Protein AF-A0A3S4K1V8-F1 (afdb_monomer)

Sequence (91 aa):
MRGLRAEQAATRVANETMLEISLLAGECPTLDRLLPRLHRLMQRLMDADNFYIALCGDDRSTLSFPFYADRREASPPDPSAPFRSPGPTCR

Solvent-accessible surface area (backbone atoms only — not comparable to full-atom values): 5819 Å² total; per-residue (Å²): 143,70,66,70,65,59,58,52,49,52,55,47,54,52,53,52,49,53,52,52,52,58,52,46,64,76,73,39,96,44,67,82,65,35,50,65,56,48,50,59,55,44,48,75,78,42,94,48,61,68,43,75,46,73,48,73,41,98,81,73,74,47,48,43,66,88,39,70,42,46,82,87,47,96,65,76,78,60,60,86,50,79,87,70,73,85,62,81,88,75,126

Mean predicted aligned error: 10.79 Å

Foldseek 3Di:
DPPPVVVVVLVVLVVVLVVVLVVLVVPDPDPLSNVVVNLVSVVVNDPVQFDWDWDQDPVNLFIDTSDTHHNPDPDDDDRNDDPPPPPPPPD

Nearest PDB structures (foldseek):
  3k2n-assembly1_B  TM=8.195E-01  e=7.540E-01  Chlorobaculum tepidum TLS
  3oov-assembly3_B  TM=6.383E-01  e=8.555E-01  Geobacter sulfurreducens PCA
  6oei-assembly1_A-2  TM=7.822E-01  e=3.222E+00  Saccharomyces cerevisiae S288C
  6tl4-assembly1_A  TM=6.214E-01  e=5.014E+00  Glycine max

Secondary structure (DSSP, 8-state):
--SHHHHHHHHHHHHHHHHHHHHHHHH-SSHHHHHHHHHHHHHHHS--SSEEEEEEPTTSS-EEEEEEE-SS-SSPPPTTS----------

Structure (mmCIF, N/CA/C/O backbone):
data_AF-A0A3S4K1V8-F1
#
_entry.id   AF-A0A3S4K1V8-F1
#
loop_
_atom_site.group_PDB
_atom_site.id
_atom_site.type_symbol
_atom_site.label_atom_id
_atom_site.label_alt_id
_atom_site.label_comp_id
_atom_site.label_asym_id
_atom_site.label_entity_id
_atom_site.label_seq_id
_atom_site.pdbx_PDB_ins_code
_atom_site.Cartn_x
_atom_site.Cartn_y
_atom_site.Cartn_z
_atom_site.occupancy
_atom_site.B_iso_or_equiv
_atom_site.auth_seq_id
_atom_site.auth_comp_id
_atom_site.auth_asym_id
_atom_site.auth_atom_id
_atom_site.pdbx_PDB_model_num
ATOM 1 N N . MET A 1 1 ? -25.819 15.543 24.284 1.00 53.06 1 MET A N 1
ATOM 2 C CA . MET A 1 1 ? -24.342 15.611 24.433 1.00 53.06 1 MET A CA 1
ATOM 3 C C . MET A 1 1 ? -23.675 14.221 24.422 1.00 53.06 1 MET A C 1
ATOM 5 O O . MET A 1 1 ? -22.847 13.935 25.276 1.00 53.06 1 MET A O 1
ATOM 9 N N . ARG A 1 2 ? -24.014 13.327 23.476 1.00 47.69 2 ARG A N 1
ATOM 10 C CA . ARG A 1 2 ? -23.353 12.006 23.320 1.00 47.69 2 ARG A CA 1
ATOM 11 C C . ARG A 1 2 ? -22.826 11.730 21.899 1.00 47.69 2 ARG A C 1
ATOM 13 O O . ARG A 1 2 ? -21.962 10.880 21.762 1.00 47.69 2 ARG A O 1
ATOM 20 N N . GLY A 1 3 ? -23.255 12.490 20.884 1.00 56.34 3 GLY A N 1
ATOM 21 C CA . GLY A 1 3 ? -22.771 12.342 19.500 1.00 56.34 3 GLY A CA 1
ATOM 22 C C . GLY A 1 3 ? -21.374 12.924 19.236 1.00 56.34 3 GLY A C 1
ATOM 23 O O . GLY A 1 3 ? -20.597 12.329 18.503 1.00 56.34 3 GLY A O 1
ATOM 24 N N . LEU A 1 4 ? -21.001 14.017 19.914 1.00 58.69 4 LEU A N 1
ATOM 25 C CA . LEU A 1 4 ? -19.774 14.776 19.614 1.00 58.69 4 LEU A CA 1
ATOM 26 C C . LEU A 1 4 ? -18.464 13.990 19.849 1.00 58.69 4 LEU A C 1
ATOM 28 O O . LEU A 1 4 ? -17.473 14.220 19.169 1.00 58.69 4 LEU A O 1
ATOM 32 N N . ARG A 1 5 ? -18.451 13.047 20.805 1.00 58.72 5 ARG A N 1
ATOM 33 C CA . ARG A 1 5 ? -17.249 12.265 21.164 1.00 58.72 5 ARG A CA 1
ATOM 34 C C . ARG A 1 5 ? -16.937 11.136 20.179 1.00 58.72 5 ARG A C 1
ATOM 36 O O . ARG A 1 5 ? -15.772 10.786 20.031 1.00 58.72 5 ARG A O 1
ATOM 43 N N . ALA A 1 6 ? -17.953 10.573 19.526 1.00 58.03 6 ALA A N 1
ATOM 44 C CA . ALA A 1 6 ? -17.758 9.523 18.524 1.00 58.03 6 ALA A CA 1
ATOM 45 C C . ALA A 1 6 ? -17.200 10.111 17.218 1.00 58.03 6 ALA A C 1
ATOM 47 O O . ALA A 1 6 ? -16.282 9.553 16.624 1.00 58.03 6 ALA A O 1
ATOM 48 N N . GLU A 1 7 ? -17.687 11.291 16.837 1.00 60.66 7 GLU A N 1
ATOM 49 C CA . GLU A 1 7 ? -17.234 12.019 15.650 1.00 60.66 7 GLU A CA 1
ATOM 50 C C . GLU A 1 7 ? -15.791 12.531 15.806 1.00 60.66 7 GLU A C 1
ATOM 52 O O . GLU A 1 7 ? -14.971 12.405 14.899 1.00 60.66 7 GLU A O 1
ATOM 57 N N . GLN A 1 8 ? -15.426 12.991 17.008 1.00 61.56 8 GLN A N 1
ATOM 58 C CA . GLN A 1 8 ? -14.045 13.363 17.336 1.00 61.56 8 GLN A CA 1
ATOM 59 C C . GLN A 1 8 ? -13.073 12.170 17.311 1.00 61.56 8 GLN A C 1
ATOM 61 O O . GLN A 1 8 ? -11.908 12.346 16.953 1.00 61.56 8 GLN A O 1
ATOM 66 N N . ALA A 1 9 ? -13.526 10.964 17.674 1.00 61.91 9 ALA A N 1
ATOM 67 C CA . ALA A 1 9 ? -12.688 9.765 17.660 1.00 61.91 9 ALA A CA 1
ATOM 68 C C . ALA A 1 9 ? -12.353 9.311 16.230 1.00 61.91 9 ALA A C 1
ATOM 70 O O . ALA A 1 9 ? -11.205 8.963 15.962 1.00 61.91 9 ALA A O 1
ATOM 71 N N . ALA A 1 10 ? -13.314 9.383 15.304 1.00 63.06 10 ALA A N 1
ATOM 72 C CA . ALA A 1 10 ? -13.091 9.045 13.898 1.00 63.06 10 ALA A CA 1
ATOM 73 C C . ALA A 1 10 ? -12.065 9.985 13.241 1.00 63.06 10 ALA A C 1
ATOM 75 O O . ALA A 1 10 ? -11.106 9.526 12.621 1.00 63.06 10 ALA A O 1
ATOM 76 N N . THR A 1 11 ? -12.203 11.296 13.462 1.00 67.25 11 THR A N 1
ATOM 77 C CA . THR A 1 11 ? -11.248 12.296 12.957 1.00 67.25 11 THR A CA 1
ATOM 78 C C . THR A 1 11 ? -9.856 12.114 13.558 1.00 67.25 11 THR A C 1
ATOM 80 O O . THR A 1 11 ? -8.852 12.264 12.863 1.00 67.25 11 THR A O 1
ATOM 83 N N . ARG A 1 12 ? -9.771 11.755 14.845 1.00 73.31 12 ARG A N 1
ATOM 84 C CA . ARG A 1 12 ? -8.489 11.497 15.505 1.00 73.31 12 ARG A CA 1
ATOM 85 C C . ARG A 1 12 ? -7.773 10.290 14.902 1.00 73.31 12 ARG A C 1
ATOM 87 O O . ARG A 1 12 ? -6.598 10.409 14.576 1.00 73.31 12 ARG A O 1
ATOM 94 N N . VAL A 1 13 ? -8.478 9.177 14.697 1.00 75.06 13 VAL A N 1
ATOM 95 C CA . VAL A 1 13 ? -7.906 7.965 14.086 1.00 75.06 13 VAL A CA 1
ATOM 96 C C . VAL A 1 13 ? -7.462 8.229 12.648 1.00 75.06 13 VAL A C 1
ATOM 98 O O . VAL A 1 13 ? -6.384 7.785 12.254 1.00 75.06 13 VAL A O 1
ATOM 101 N N . ALA A 1 14 ? -8.244 8.989 11.877 1.00 73.81 14 ALA A N 1
ATOM 102 C CA . ALA A 1 14 ? -7.870 9.380 10.521 1.00 73.81 14 ALA A CA 1
ATOM 103 C C . ALA A 1 14 ? -6.577 10.211 10.501 1.00 73.81 14 ALA A C 1
ATOM 105 O O . ALA A 1 14 ? -5.635 9.865 9.787 1.00 73.81 14 ALA A O 1
ATOM 106 N N . ASN A 1 15 ? -6.499 11.253 11.334 1.00 79.88 15 ASN A N 1
ATOM 107 C CA . ASN A 1 15 ? -5.317 12.111 11.420 1.00 79.88 15 ASN A CA 1
ATOM 108 C C . ASN A 1 15 ? -4.080 11.345 11.913 1.00 79.88 15 ASN A C 1
ATOM 110 O O . ASN A 1 15 ? -3.009 11.475 11.328 1.00 79.88 15 ASN A O 1
ATOM 114 N N . GLU A 1 16 ? -4.219 10.521 12.955 1.00 84.00 16 GLU A N 1
ATOM 115 C CA . GLU A 1 16 ? -3.122 9.693 13.478 1.00 84.00 16 GLU A CA 1
ATOM 116 C C . GLU A 1 16 ? -2.606 8.716 12.416 1.00 84.00 16 GLU A C 1
ATOM 118 O O . GLU A 1 16 ? -1.398 8.580 12.231 1.00 84.00 16 GLU A O 1
ATOM 123 N N . THR A 1 17 ? -3.507 8.098 11.651 1.00 80.88 17 THR A N 1
ATOM 124 C CA . THR A 1 17 ? -3.115 7.165 10.590 1.00 80.88 17 THR A CA 1
ATOM 125 C C . THR A 1 17 ? -2.446 7.884 9.413 1.00 80.88 17 THR A C 1
ATOM 127 O O . THR A 1 17 ? -1.461 7.383 8.877 1.00 80.88 17 THR A O 1
ATOM 130 N N . MET A 1 18 ? -2.910 9.080 9.024 1.00 81.50 18 MET A N 1
ATOM 131 C CA . MET A 1 18 ? -2.243 9.897 7.995 1.00 81.50 18 MET A CA 1
ATOM 132 C C . MET A 1 18 ? -0.819 10.300 8.394 1.00 81.50 18 MET A C 1
ATOM 134 O O . MET A 1 18 ? 0.088 10.280 7.556 1.00 81.50 18 MET A O 1
ATOM 138 N N . LEU A 1 19 ? -0.605 10.639 9.668 1.00 83.75 19 LEU A N 1
ATOM 139 C CA . LEU A 1 19 ? 0.735 10.917 10.186 1.00 83.75 19 LEU A CA 1
ATOM 140 C C . LEU A 1 19 ? 1.622 9.668 10.115 1.00 83.75 19 LEU A C 1
ATOM 142 O O . LEU A 1 19 ? 2.755 9.755 9.648 1.00 83.75 19 LEU A O 1
ATOM 146 N N . GLU A 1 20 ? 1.096 8.501 10.496 1.00 82.00 20 GLU A N 1
ATOM 147 C CA . GLU A 1 20 ? 1.822 7.226 10.438 1.00 82.00 20 GLU A CA 1
ATOM 148 C C . GLU A 1 20 ? 2.248 6.868 9.002 1.00 82.00 20 GLU A C 1
ATOM 150 O O . GLU A 1 20 ? 3.393 6.483 8.772 1.00 82.00 20 GLU A O 1
ATOM 155 N N . ILE A 1 21 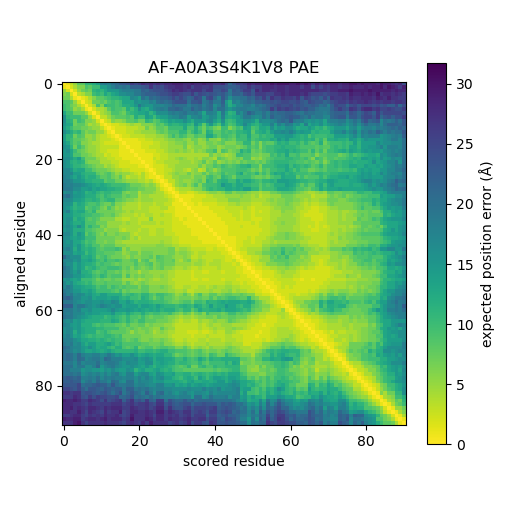? 1.374 7.086 8.013 1.00 81.06 21 ILE A N 1
ATOM 156 C CA . ILE A 1 21 ? 1.687 6.912 6.583 1.00 81.06 21 ILE A CA 1
ATOM 157 C C . ILE A 1 21 ? 2.789 7.873 6.125 1.00 81.06 21 ILE A C 1
ATOM 159 O O . ILE A 1 21 ? 3.678 7.485 5.366 1.00 81.06 21 ILE A O 1
ATOM 163 N N . SER A 1 22 ? 2.743 9.124 6.584 1.00 81.31 22 SER A N 1
ATOM 164 C CA . SER A 1 22 ? 3.727 10.141 6.198 1.00 81.31 22 SER A CA 1
ATOM 165 C C . SER A 1 22 ? 5.123 9.800 6.727 1.00 81.31 22 SER A C 1
ATOM 167 O O . SER A 1 22 ? 6.112 9.969 6.019 1.00 81.31 22 SER A O 1
ATOM 169 N N . LEU A 1 23 ? 5.205 9.261 7.947 1.00 83.44 23 LEU A N 1
ATOM 170 C CA . LEU A 1 23 ? 6.456 8.769 8.529 1.00 83.44 23 LEU A CA 1
ATOM 171 C C . LEU A 1 23 ? 6.968 7.521 7.798 1.00 83.44 23 LEU A C 1
ATOM 173 O O . LEU A 1 23 ? 8.157 7.427 7.493 1.00 83.44 23 LEU A O 1
ATOM 177 N N . LEU A 1 24 ? 6.062 6.608 7.432 1.00 82.88 24 LEU A N 1
ATOM 178 C CA . LEU A 1 24 ? 6.373 5.389 6.685 1.00 82.88 24 LEU A CA 1
ATOM 179 C C . LEU A 1 24 ? 7.151 5.671 5.388 1.00 82.88 24 LEU A C 1
ATOM 181 O O . LEU A 1 24 ? 8.089 4.945 5.054 1.00 82.88 24 LEU A O 1
ATOM 185 N N . ALA A 1 25 ? 6.764 6.737 4.681 1.00 77.38 25 ALA A N 1
ATOM 186 C CA . ALA A 1 25 ? 7.394 7.170 3.438 1.00 77.38 25 ALA A CA 1
ATOM 187 C C . ALA A 1 25 ? 8.851 7.628 3.626 1.00 77.38 25 ALA A C 1
ATOM 189 O O . ALA A 1 25 ? 9.655 7.475 2.711 1.00 77.38 25 ALA A O 1
ATOM 190 N N . GLY A 1 26 ? 9.205 8.159 4.802 1.00 76.06 26 GLY A N 1
ATOM 191 C CA . GLY A 1 26 ? 10.576 8.562 5.130 1.00 76.06 26 GLY A CA 1
ATOM 192 C C . GLY A 1 26 ? 11.469 7.415 5.618 1.00 76.06 26 GLY A C 1
ATOM 193 O O . GLY A 1 26 ? 12.685 7.479 5.468 1.00 76.06 26 GLY A O 1
ATOM 194 N N . GLU A 1 27 ? 10.883 6.361 6.192 1.00 79.44 27 GLU A N 1
ATOM 195 C CA . GLU A 1 27 ? 11.620 5.230 6.781 1.00 79.44 27 GLU A CA 1
ATOM 196 C C . GLU A 1 27 ? 11.924 4.100 5.787 1.00 79.44 27 GLU A C 1
ATOM 198 O O . GLU A 1 27 ? 12.885 3.349 5.972 1.00 79.44 27 GLU A O 1
ATOM 203 N N . CYS A 1 28 ? 11.094 3.933 4.754 1.00 78.31 28 CYS A N 1
ATOM 204 C CA . CYS A 1 28 ? 11.207 2.821 3.813 1.00 78.31 28 CYS A CA 1
ATOM 205 C C . CYS A 1 28 ? 11.880 3.269 2.504 1.00 78.31 28 CYS A C 1
ATOM 207 O O . CYS A 1 28 ? 11.236 3.924 1.689 1.00 78.31 28 CYS A O 1
ATOM 209 N N . PRO A 1 29 ? 13.136 2.863 2.236 1.00 74.88 29 PRO A N 1
ATOM 210 C CA . PRO A 1 29 ? 13.836 3.243 1.008 1.00 74.88 29 PRO A CA 1
ATOM 211 C C . PRO A 1 29 ? 13.350 2.477 -0.230 1.00 74.88 29 PRO A C 1
ATOM 213 O O . PRO A 1 29 ? 13.679 2.859 -1.349 1.00 74.88 29 PRO A O 1
ATOM 216 N N . THR A 1 30 ? 12.602 1.381 -0.051 1.00 82.56 30 THR A N 1
ATOM 217 C CA . THR A 1 30 ? 12.109 0.546 -1.153 1.00 82.56 30 THR A CA 1
ATOM 218 C C . THR A 1 30 ? 10.598 0.384 -1.117 1.00 82.56 30 THR A C 1
ATOM 220 O O . THR A 1 30 ? 9.978 0.226 -0.059 1.00 82.56 30 THR A O 1
ATOM 223 N N . LEU A 1 31 ? 10.013 0.375 -2.313 1.00 83.56 31 LEU A N 1
ATOM 224 C CA . LEU A 1 31 ? 8.576 0.281 -2.520 1.00 83.56 31 LEU A CA 1
ATOM 225 C C . LEU A 1 31 ? 8.012 -1.054 -2.002 1.00 83.56 31 LEU A C 1
ATOM 227 O O . LEU A 1 31 ? 6.972 -1.071 -1.348 1.00 83.56 31 LEU A O 1
ATOM 231 N N . ASP A 1 32 ? 8.762 -2.147 -2.157 1.00 81.56 32 ASP A N 1
ATOM 232 C CA . ASP A 1 32 ? 8.395 -3.488 -1.676 1.00 81.56 32 ASP A CA 1
ATOM 233 C C . ASP A 1 32 ? 8.176 -3.564 -0.160 1.00 81.56 32 ASP A C 1
ATOM 235 O O . ASP A 1 32 ? 7.428 -4.409 0.326 1.00 81.56 32 ASP A O 1
ATOM 239 N N . ARG A 1 33 ? 8.834 -2.690 0.615 1.00 82.88 33 ARG A N 1
ATOM 240 C CA . ARG A 1 33 ? 8.656 -2.614 2.074 1.00 82.88 33 ARG A CA 1
ATOM 241 C C . ARG A 1 33 ? 7.587 -1.607 2.473 1.00 82.88 33 ARG A C 1
ATOM 243 O O . ARG A 1 33 ? 6.874 -1.832 3.451 1.00 82.88 33 ARG A O 1
ATOM 250 N N . LEU A 1 34 ? 7.478 -0.517 1.718 1.00 86.56 34 LEU A N 1
ATOM 251 C CA . LEU A 1 34 ? 6.512 0.547 1.960 1.00 86.56 34 LEU A CA 1
ATOM 252 C C . LEU A 1 34 ? 5.076 0.058 1.727 1.00 86.56 34 LEU A C 1
ATOM 254 O O . LEU A 1 34 ? 4.221 0.201 2.600 1.00 86.56 34 LEU A O 1
ATOM 258 N N . LEU A 1 35 ? 4.808 -0.539 0.563 1.00 87.38 35 LEU A N 1
ATOM 259 C CA . LEU A 1 35 ? 3.442 -0.797 0.106 1.00 87.38 35 LEU A CA 1
ATOM 260 C C . LEU A 1 35 ? 2.663 -1.808 0.967 1.00 87.38 35 LEU A C 1
ATOM 262 O O . LEU A 1 35 ? 1.521 -1.502 1.316 1.00 87.38 35 LEU A O 1
ATOM 266 N N . PRO A 1 36 ? 3.241 -2.938 1.426 1.00 86.19 36 PRO A N 1
ATOM 267 C CA . PRO A 1 36 ? 2.533 -3.847 2.333 1.00 86.19 36 PRO A CA 1
ATOM 268 C C . PRO A 1 36 ? 2.181 -3.205 3.677 1.00 86.19 36 PRO A C 1
ATOM 270 O O . PRO A 1 36 ? 1.172 -3.537 4.300 1.00 86.19 36 PRO A O 1
ATOM 273 N N . ARG A 1 37 ? 3.020 -2.283 4.155 1.00 87.19 37 ARG A N 1
ATOM 274 C CA . ARG A 1 37 ? 2.815 -1.617 5.442 1.00 87.19 37 ARG A CA 1
ATOM 275 C C . ARG A 1 37 ? 1.793 -0.485 5.315 1.00 87.19 37 ARG A C 1
ATOM 277 O O . ARG A 1 37 ? 0.936 -0.360 6.184 1.00 87.19 37 ARG A O 1
ATOM 284 N N . LEU A 1 38 ? 1.805 0.237 4.193 1.00 86.94 38 LEU A N 1
ATOM 285 C CA . LEU A 1 38 ? 0.750 1.174 3.804 1.00 86.94 38 LEU A CA 1
ATOM 286 C C . LEU A 1 38 ? -0.614 0.478 3.694 1.00 86.94 38 LEU A C 1
ATOM 288 O O . LEU A 1 38 ? -1.593 0.978 4.240 1.00 86.94 38 LEU A O 1
ATOM 292 N N . HIS A 1 39 ? -0.677 -0.691 3.051 1.00 86.81 39 HIS A N 1
ATOM 293 C CA . HIS A 1 39 ? -1.912 -1.471 2.912 1.00 86.81 39 HIS A CA 1
ATOM 294 C C . HIS A 1 39 ? -2.550 -1.801 4.268 1.00 86.81 39 HIS A C 1
ATOM 296 O O . HIS A 1 39 ? -3.737 -1.554 4.463 1.00 86.81 39 HIS A O 1
ATOM 302 N N . ARG A 1 40 ? -1.754 -2.230 5.257 1.00 86.50 40 ARG A N 1
ATOM 303 C CA . ARG A 1 40 ? -2.242 -2.472 6.630 1.00 86.50 40 ARG A CA 1
ATOM 304 C C . ARG A 1 40 ? -2.788 -1.218 7.315 1.00 86.50 40 ARG A C 1
ATOM 306 O O . ARG A 1 40 ? -3.726 -1.313 8.103 1.00 86.50 40 ARG A O 1
ATOM 313 N N . LEU A 1 41 ? -2.204 -0.048 7.050 1.00 86.12 41 LEU A N 1
ATOM 314 C CA . LEU A 1 41 ? -2.714 1.223 7.573 1.00 86.12 41 LEU A CA 1
ATOM 315 C C . LEU A 1 41 ? -4.028 1.615 6.891 1.00 86.12 41 LEU A C 1
ATOM 317 O O . LEU A 1 41 ? -4.960 2.035 7.571 1.00 86.12 41 LEU A O 1
ATOM 321 N N . MET A 1 42 ? -4.141 1.401 5.578 1.00 85.69 42 MET A N 1
ATOM 322 C CA . MET A 1 42 ? -5.387 1.612 4.834 1.00 85.69 42 MET A CA 1
ATOM 323 C C . MET A 1 42 ? -6.522 0.718 5.339 1.00 85.69 42 MET A C 1
ATOM 325 O O . MET A 1 42 ? -7.620 1.222 5.555 1.00 85.69 42 MET A O 1
ATOM 329 N N . GLN A 1 43 ? -6.245 -0.555 5.644 1.00 85.44 43 GLN A N 1
ATOM 330 C CA . GLN A 1 43 ? -7.226 -1.489 6.221 1.00 85.44 43 GLN A CA 1
ATOM 331 C C . GLN A 1 43 ? -7.819 -1.023 7.565 1.00 85.44 43 GLN A C 1
ATOM 333 O O . GLN A 1 43 ? -8.899 -1.463 7.951 1.00 85.44 43 GLN A O 1
ATOM 338 N N . ARG A 1 44 ? -7.132 -0.137 8.303 1.00 82.94 44 ARG A N 1
ATOM 339 C CA . ARG A 1 44 ? -7.648 0.449 9.557 1.00 82.94 44 ARG A CA 1
ATOM 340 C C . ARG A 1 44 ? -8.625 1.601 9.312 1.00 82.94 44 ARG A C 1
ATOM 342 O O . ARG A 1 44 ? -9.413 1.913 10.200 1.00 82.94 44 ARG A O 1
ATOM 349 N N . LEU A 1 45 ? -8.541 2.250 8.150 1.00 79.9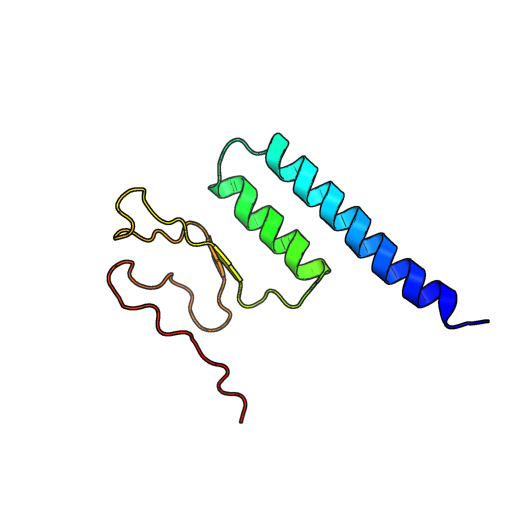4 45 LEU A N 1
ATOM 350 C CA . LEU A 1 45 ? -9.360 3.409 7.785 1.00 79.94 45 LEU A CA 1
ATOM 351 C C . LEU A 1 45 ? -10.558 3.030 6.919 1.00 79.94 45 LEU A C 1
ATOM 353 O O . LEU A 1 45 ? -11.611 3.656 7.025 1.00 79.94 45 LEU A O 1
ATOM 357 N N . MET A 1 46 ? -10.394 2.032 6.054 1.00 81.75 46 MET A N 1
ATOM 358 C CA . MET A 1 46 ? -11.405 1.591 5.103 1.00 81.75 46 MET A CA 1
ATOM 359 C C . MET A 1 46 ? -11.266 0.100 4.809 1.00 81.75 46 MET A C 1
ATOM 361 O O . MET A 1 46 ? -10.217 -0.497 5.044 1.00 81.75 46 MET A O 1
ATOM 365 N N . ASP A 1 47 ? -12.318 -0.489 4.248 1.00 81.38 47 ASP A N 1
ATOM 366 C CA . ASP A 1 47 ? -12.237 -1.828 3.674 1.00 81.38 47 ASP A CA 1
ATOM 367 C C . ASP A 1 47 ? -11.296 -1.799 2.456 1.00 81.38 47 ASP A C 1
ATOM 369 O O . ASP A 1 47 ? -11.619 -1.230 1.411 1.00 81.38 47 ASP A O 1
ATOM 373 N N . ALA A 1 48 ? -10.092 -2.339 2.641 1.00 84.06 48 ALA A N 1
ATOM 374 C CA . ALA A 1 48 ? -9.014 -2.369 1.654 1.00 84.06 48 ALA A CA 1
ATOM 375 C C . ALA A 1 48 ? -8.673 -3.812 1.239 1.00 84.06 48 ALA A C 1
ATOM 377 O O . ALA A 1 48 ? -7.522 -4.115 0.915 1.00 84.06 48 ALA A O 1
ATOM 378 N N . ASP A 1 49 ? -9.669 -4.705 1.255 1.00 82.88 49 ASP A N 1
ATOM 379 C CA . ASP A 1 49 ? -9.568 -6.070 0.716 1.00 82.88 49 ASP A CA 1
ATOM 380 C C . ASP A 1 49 ? -9.192 -6.085 -0.779 1.00 82.88 49 ASP A C 1
ATOM 382 O O . ASP A 1 49 ? -8.570 -7.035 -1.249 1.00 82.88 49 ASP A O 1
ATOM 386 N N . ASN A 1 50 ? -9.541 -5.017 -1.507 1.00 84.62 50 ASN A N 1
ATOM 387 C CA . ASN A 1 50 ? -9.175 -4.786 -2.904 1.00 84.62 50 ASN A CA 1
ATOM 388 C C . ASN A 1 50 ? -8.377 -3.476 -3.004 1.00 84.62 50 ASN A C 1
ATOM 390 O O . ASN A 1 50 ? -8.951 -2.385 -2.963 1.00 84.62 50 ASN A O 1
ATOM 394 N N . PHE A 1 51 ? -7.052 -3.567 -3.090 1.00 84.56 51 PHE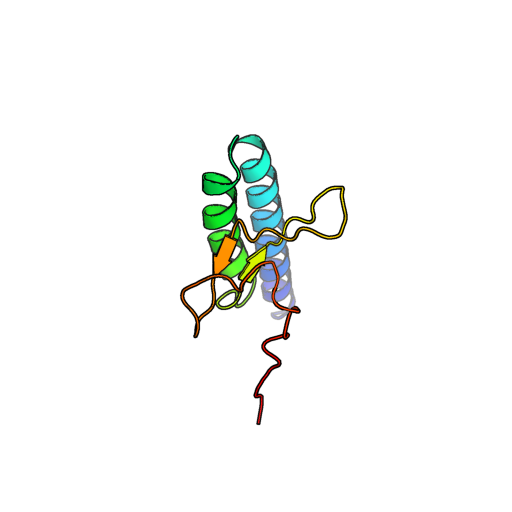 A N 1
ATOM 395 C CA . PHE A 1 51 ? -6.144 -2.424 -3.086 1.00 84.56 51 PHE A CA 1
ATOM 396 C C . PHE A 1 51 ? -4.984 -2.629 -4.065 1.00 84.56 51 PHE A C 1
ATOM 398 O O . PHE A 1 51 ? -4.219 -3.590 -3.965 1.00 84.56 51 PHE A O 1
ATOM 405 N N . TYR A 1 52 ? -4.816 -1.679 -4.986 1.00 86.56 52 TYR A N 1
ATOM 406 C CA . TYR A 1 52 ? -3.826 -1.751 -6.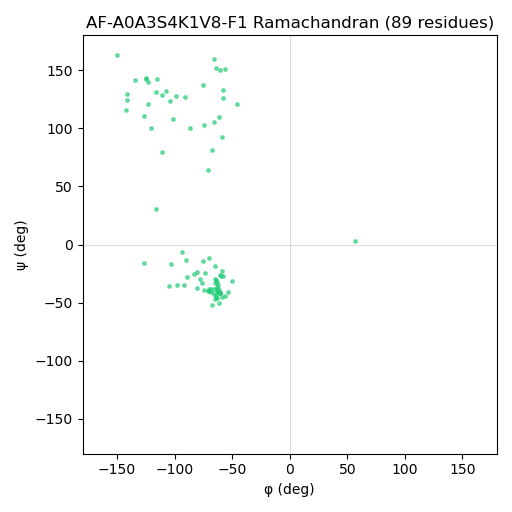062 1.00 86.56 52 TYR A CA 1
ATOM 407 C C . TYR A 1 52 ? -3.091 -0.433 -6.196 1.00 86.56 52 TYR A C 1
ATOM 409 O O . TYR A 1 52 ? -3.696 0.637 -6.125 1.00 86.56 52 TYR A O 1
ATOM 417 N N . ILE A 1 53 ? -1.794 -0.519 -6.464 1.00 85.94 53 ILE A N 1
ATOM 418 C CA . ILE A 1 53 ? -0.984 0.633 -6.841 1.00 85.94 53 ILE A CA 1
ATOM 419 C C . ILE A 1 53 ? -0.346 0.311 -8.181 1.00 85.94 53 ILE A C 1
ATOM 421 O O . ILE A 1 53 ? 0.387 -0.669 -8.300 1.00 85.94 53 ILE A O 1
ATOM 425 N N . ALA A 1 54 ? -0.639 1.147 -9.175 1.00 85.56 54 ALA A N 1
ATOM 426 C CA . ALA A 1 54 ? -0.036 1.089 -10.494 1.00 85.56 54 ALA A CA 1
ATOM 427 C C . ALA A 1 54 ? 0.938 2.258 -10.660 1.00 85.56 54 ALA A C 1
ATOM 429 O O . ALA A 1 54 ? 0.596 3.406 -10.370 1.00 85.56 54 ALA A O 1
ATOM 430 N N . LEU A 1 55 ? 2.140 1.970 -11.145 1.00 84.75 55 LEU A N 1
ATOM 431 C CA . LEU A 1 55 ? 3.090 2.973 -11.597 1.00 84.75 55 LEU A CA 1
ATOM 432 C C . LEU A 1 55 ? 3.005 3.071 -13.111 1.00 84.75 55 LEU A C 1
ATOM 434 O O . LEU A 1 55 ? 3.113 2.065 -13.815 1.00 84.75 55 LEU A O 1
ATOM 438 N N . CYS A 1 56 ? 2.829 4.294 -13.591 1.00 84.88 56 CYS A N 1
ATOM 439 C CA . CYS A 1 56 ? 2.881 4.608 -15.006 1.00 84.88 56 CYS A CA 1
ATOM 440 C C . CYS A 1 56 ? 4.316 4.981 -15.375 1.00 84.88 56 CYS A C 1
ATOM 442 O O . CYS A 1 56 ? 4.909 5.839 -14.720 1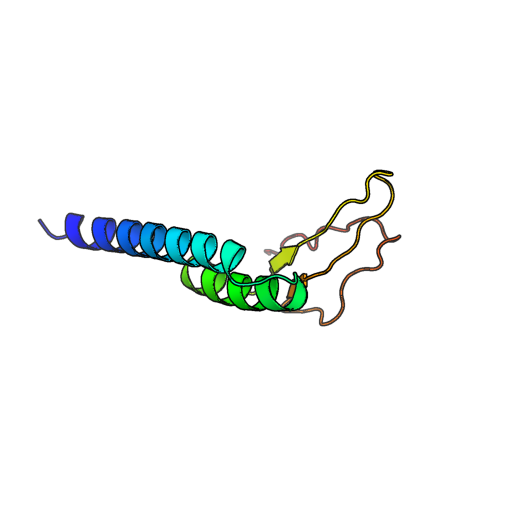.00 84.88 56 CYS A O 1
ATOM 444 N N . GLY A 1 57 ? 4.863 4.313 -16.388 1.00 81.31 57 GLY A N 1
ATOM 445 C CA . GLY A 1 57 ? 6.149 4.664 -16.971 1.00 81.31 57 GLY A CA 1
ATOM 446 C C . GLY A 1 57 ? 6.099 6.028 -17.660 1.00 81.31 57 GLY A C 1
ATOM 447 O O . GLY A 1 57 ? 5.031 6.531 -18.023 1.00 81.31 57 GLY A O 1
ATOM 448 N N . ASP A 1 58 ? 7.270 6.629 -17.860 1.00 83.25 58 ASP A N 1
ATOM 449 C CA . ASP A 1 58 ? 7.403 7.936 -18.522 1.00 83.25 58 ASP A CA 1
ATOM 450 C C . ASP A 1 58 ? 6.868 7.926 -19.964 1.00 83.25 58 ASP A C 1
ATOM 452 O O . ASP A 1 58 ? 6.410 8.944 -20.485 1.00 83.25 58 ASP A O 1
ATOM 456 N N . ASP A 1 59 ? 6.880 6.751 -20.592 1.00 80.88 59 ASP A N 1
ATOM 457 C CA . ASP A 1 59 ? 6.343 6.470 -21.921 1.00 80.88 59 ASP A CA 1
ATOM 458 C C . ASP A 1 59 ? 4.806 6.507 -21.979 1.00 80.88 59 ASP A C 1
ATOM 460 O O . ASP A 1 59 ? 4.235 6.508 -23.068 1.00 80.88 59 ASP A O 1
ATOM 464 N N . ARG A 1 60 ? 4.119 6.537 -20.826 1.00 75.38 60 ARG A N 1
ATOM 465 C CA . ARG A 1 60 ? 2.651 6.458 -20.673 1.00 75.38 60 ARG A CA 1
ATOM 466 C C . ARG A 1 60 ? 2.001 5.212 -21.287 1.00 75.38 60 ARG A C 1
ATOM 468 O O . ARG A 1 60 ? 0.778 5.086 -21.241 1.00 75.38 60 ARG A O 1
ATOM 475 N N . SER A 1 61 ? 2.796 4.302 -21.841 1.00 76.12 61 SER A N 1
ATOM 476 C CA . SER A 1 61 ? 2.373 3.022 -22.406 1.00 76.12 61 SER A CA 1
ATOM 477 C C . SER A 1 61 ? 2.671 1.838 -21.498 1.00 76.12 61 SER A C 1
ATOM 479 O O . SER A 1 61 ? 2.072 0.782 -21.685 1.00 76.12 61 SER A O 1
ATOM 481 N N . THR A 1 62 ? 3.542 2.006 -20.502 1.00 74.31 62 THR A N 1
ATOM 482 C CA . THR A 1 62 ? 3.883 0.939 -19.563 1.00 74.31 62 THR A CA 1
ATOM 483 C C . THR A 1 62 ? 3.200 1.174 -18.219 1.00 74.31 62 THR A C 1
ATOM 485 O O . THR A 1 62 ? 3.398 2.205 -17.578 1.00 74.31 62 THR A O 1
ATOM 488 N N . LEU A 1 63 ? 2.416 0.197 -17.761 1.00 82.38 63 LEU A N 1
ATOM 489 C CA . LEU A 1 63 ? 1.896 0.145 -16.395 1.00 82.38 63 LEU A CA 1
ATOM 490 C C . LEU A 1 63 ? 2.564 -1.007 -15.651 1.00 82.38 63 LEU A C 1
ATOM 492 O O . LEU A 1 63 ? 2.556 -2.140 -16.118 1.00 82.38 63 LEU A O 1
ATOM 496 N N . SER A 1 64 ? 3.120 -0.740 -14.476 1.00 81.88 64 SER A N 1
ATOM 497 C CA . SER A 1 64 ? 3.595 -1.788 -13.568 1.00 81.88 64 SER A CA 1
ATOM 498 C C . SER A 1 64 ? 2.769 -1.776 -12.292 1.00 81.88 64 SER A C 1
ATOM 500 O O . SER A 1 64 ? 2.386 -0.716 -11.807 1.00 81.88 64 SER A O 1
ATOM 502 N N . PHE A 1 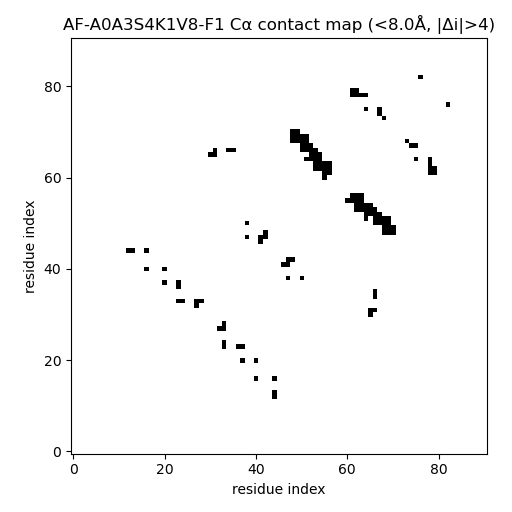65 ? 2.489 -2.953 -11.743 1.00 84.38 65 PHE A N 1
ATOM 503 C CA . PHE A 1 65 ? 1.704 -3.112 -10.520 1.00 84.38 65 PHE A CA 1
ATOM 504 C C . PHE A 1 65 ? 2.613 -3.599 -9.386 1.00 84.38 65 PHE A C 1
ATOM 506 O O . PHE A 1 65 ? 2.634 -4.794 -9.097 1.00 84.38 65 PHE A O 1
ATOM 513 N N . PRO A 1 66 ? 3.398 -2.711 -8.743 1.00 83.00 66 PRO A N 1
ATOM 514 C CA . PRO A 1 66 ? 4.278 -3.100 -7.638 1.00 83.00 66 PRO A CA 1
ATOM 515 C C . PRO A 1 66 ? 3.522 -3.589 -6.397 1.00 83.00 66 PRO A C 1
ATOM 517 O O . PRO A 1 66 ? 4.115 -4.237 -5.541 1.00 83.00 66 PRO A O 1
ATOM 520 N N . PHE A 1 67 ? 2.228 -3.278 -6.270 1.00 85.06 67 PHE A N 1
ATOM 521 C CA . PHE A 1 67 ? 1.392 -3.830 -5.211 1.00 85.06 67 PHE A CA 1
ATOM 522 C C . PHE A 1 67 ? -0.005 -4.147 -5.719 1.00 85.06 67 PHE A C 1
ATOM 524 O O . PHE A 1 67 ? -0.680 -3.299 -6.311 1.00 85.06 67 PHE A O 1
ATOM 531 N N . TYR A 1 68 ? -0.429 -5.373 -5.440 1.00 85.56 68 TYR A N 1
ATOM 532 C CA . TYR A 1 68 ? -1.717 -5.908 -5.832 1.00 85.56 68 TYR A CA 1
ATOM 533 C C . TYR A 1 68 ? -2.254 -6.780 -4.697 1.00 85.56 68 TYR A C 1
ATOM 535 O O . TYR A 1 68 ? -1.651 -7.796 -4.353 1.00 85.56 68 TYR A O 1
ATOM 543 N N . ALA A 1 69 ? -3.368 -6.362 -4.106 1.00 84.44 69 ALA A N 1
ATOM 544 C CA . ALA A 1 69 ? -4.135 -7.145 -3.153 1.00 84.44 69 ALA A CA 1
ATOM 545 C C . ALA A 1 69 ? -5.581 -7.192 -3.649 1.00 84.44 69 ALA A C 1
ATOM 547 O O . ALA A 1 69 ? -6.256 -6.168 -3.656 1.00 84.44 69 ALA A O 1
ATOM 548 N N . ASP A 1 70 ? -6.037 -8.358 -4.093 1.00 84.69 70 ASP A N 1
ATOM 549 C CA . ASP A 1 70 ? -7.426 -8.611 -4.475 1.00 84.69 70 ASP A CA 1
ATOM 550 C C . ASP A 1 70 ? -7.942 -9.800 -3.666 1.00 84.69 70 AS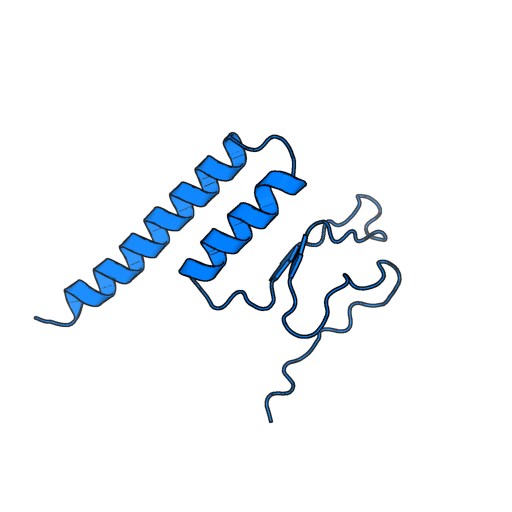P A C 1
ATOM 552 O O . ASP A 1 70 ? -7.218 -10.757 -3.377 1.00 84.69 70 ASP A O 1
ATOM 556 N N . ARG A 1 71 ? -9.214 -9.747 -3.280 1.00 81.56 71 ARG A N 1
ATOM 557 C CA . ARG A 1 71 ? -9.854 -10.818 -2.512 1.00 81.56 71 ARG A CA 1
ATOM 558 C C . ARG A 1 71 ? -10.156 -12.072 -3.344 1.00 81.56 71 ARG A C 1
ATOM 560 O O . ARG A 1 71 ? -10.337 -13.154 -2.786 1.00 81.56 71 ARG A O 1
ATOM 567 N N . ARG A 1 72 ? -10.302 -11.921 -4.657 1.00 77.75 72 ARG A N 1
ATOM 568 C CA . ARG A 1 72 ? -10.689 -12.943 -5.639 1.00 77.75 72 ARG A CA 1
ATOM 569 C C . ARG A 1 72 ? -9.497 -13.420 -6.467 1.00 77.75 72 ARG A C 1
ATOM 571 O O . ARG A 1 72 ? -9.441 -14.604 -6.790 1.00 77.75 72 ARG A O 1
ATOM 578 N N . GLU A 1 73 ? -8.563 -12.533 -6.794 1.00 74.50 73 GLU A N 1
ATOM 579 C CA . GLU A 1 73 ? -7.423 -12.818 -7.669 1.00 74.50 73 GLU A CA 1
ATOM 580 C C . GLU A 1 73 ? -6.084 -12.685 -6.920 1.00 74.50 73 GLU A C 1
ATOM 582 O O . GLU A 1 73 ? -5.816 -11.720 -6.221 1.00 74.50 73 GLU A O 1
ATOM 587 N N . ALA A 1 74 ? -5.200 -13.677 -7.038 1.00 72.88 74 ALA A N 1
ATOM 588 C CA . ALA A 1 74 ? -3.916 -13.664 -6.320 1.00 72.88 74 ALA A CA 1
ATOM 589 C C . ALA A 1 74 ? -2.754 -13.078 -7.144 1.00 72.88 74 ALA A C 1
ATOM 591 O O . ALA A 1 74 ? -1.645 -12.949 -6.629 1.00 72.88 74 ALA A O 1
ATOM 592 N N . SER A 1 75 ? -2.982 -12.767 -8.424 1.00 75.44 75 SER A N 1
ATOM 593 C CA . SER A 1 75 ? -1.951 -12.301 -9.354 1.00 75.44 75 SER A CA 1
ATOM 594 C C . SER A 1 75 ? -2.339 -10.947 -9.940 1.00 75.44 75 SER A C 1
ATOM 596 O O . SER A 1 75 ? -3.502 -10.778 -10.304 1.00 75.44 75 SER A O 1
ATOM 598 N N . PRO A 1 76 ? -1.385 -10.010 -10.094 1.00 73.94 76 PRO A N 1
ATOM 599 C CA . PRO A 1 76 ? -1.646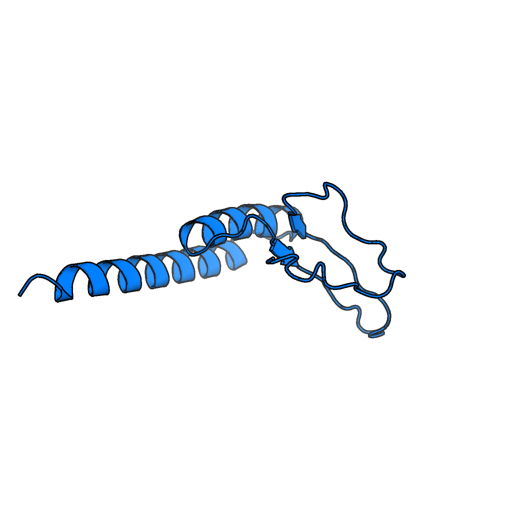 -8.761 -10.789 1.00 73.94 76 PRO A CA 1
ATOM 600 C C . PRO A 1 76 ? -2.063 -9.007 -12.248 1.00 73.94 76 PRO A C 1
ATOM 602 O O . PRO A 1 76 ? -1.622 -9.994 -12.854 1.00 73.94 76 PRO A O 1
ATOM 605 N N . PRO A 1 77 ? -2.890 -8.115 -12.823 1.00 72.88 77 PRO A N 1
ATOM 606 C CA . PRO A 1 77 ? -3.271 -8.176 -14.223 1.00 72.88 77 PRO A CA 1
ATOM 607 C C . PRO A 1 77 ? -2.050 -7.966 -15.118 1.00 72.88 77 PRO A C 1
ATOM 609 O O . PRO A 1 77 ? -1.094 -7.278 -14.751 1.00 72.88 77 PRO A O 1
ATOM 612 N N . ASP A 1 78 ? -2.104 -8.550 -16.313 1.00 73.44 78 ASP A N 1
ATOM 613 C CA . ASP A 1 78 ? -1.083 -8.353 -17.337 1.00 73.44 78 ASP A CA 1
ATOM 614 C C . ASP A 1 78 ? -0.957 -6.847 -17.670 1.00 73.44 78 ASP A C 1
ATOM 616 O O . ASP A 1 78 ? -1.967 -6.224 -18.010 1.00 73.44 78 ASP A O 1
ATOM 620 N N . PRO A 1 79 ? 0.252 -6.254 -17.602 1.00 67.44 79 PRO A N 1
ATOM 621 C CA . PRO A 1 79 ? 0.525 -4.866 -17.989 1.00 67.44 79 PRO A CA 1
ATOM 622 C C . PRO A 1 79 ? 0.002 -4.461 -19.370 1.00 67.44 79 PRO A C 1
ATOM 624 O O . PRO A 1 79 ? -0.316 -3.297 -19.598 1.00 67.44 79 PRO A O 1
ATOM 627 N N . SER A 1 80 ? -0.038 -5.417 -20.300 1.00 66.31 80 SER A N 1
ATOM 628 C CA . SER A 1 80 ? -0.471 -5.224 -21.684 1.00 66.31 80 SER A CA 1
ATOM 629 C C . SER A 1 80 ? -1.970 -5.456 -21.881 1.00 66.31 80 SER A C 1
ATOM 631 O O . SER A 1 80 ? -2.528 -5.080 -22.917 1.00 66.31 80 SER A O 1
ATOM 633 N N . ALA A 1 81 ? -2.647 -6.047 -20.892 1.00 66.12 81 ALA A N 1
ATOM 634 C CA . ALA A 1 81 ? -4.087 -6.191 -20.933 1.00 66.12 81 ALA A CA 1
ATOM 635 C C . ALA A 1 81 ? -4.752 -4.839 -20.627 1.00 66.12 81 ALA A C 1
ATOM 637 O O . ALA A 1 81 ? -4.346 -4.130 -19.703 1.00 66.12 81 ALA A O 1
ATOM 638 N N . PRO A 1 82 ? -5.813 -4.461 -21.363 1.00 60.25 82 PRO A N 1
ATOM 639 C CA . PRO A 1 82 ? -6.594 -3.288 -21.004 1.00 60.25 82 PRO A CA 1
ATOM 640 C C . PRO A 1 82 ? -7.130 -3.464 -19.581 1.00 60.25 82 PRO A C 1
ATOM 642 O O . PRO A 1 82 ? -7.677 -4.525 -19.268 1.00 60.25 82 PRO A O 1
ATOM 645 N N . PHE A 1 83 ? -6.999 -2.428 -18.739 1.00 56.94 83 PHE A N 1
ATOM 646 C CA . PHE A 1 83 ? -7.549 -2.421 -17.382 1.00 56.94 83 PHE A CA 1
ATOM 647 C C . PHE A 1 83 ? -9.066 -2.615 -17.454 1.00 56.94 83 PHE A C 1
ATOM 649 O O . PHE A 1 83 ? -9.843 -1.671 -17.620 1.00 56.94 83 PHE A O 1
ATOM 656 N N . ARG A 1 84 ? -9.505 -3.870 -17.359 1.00 59.50 84 ARG A N 1
ATOM 657 C CA . ARG A 1 84 ? -10.892 -4.192 -17.074 1.00 59.50 84 ARG A CA 1
ATOM 658 C C . ARG A 1 84 ? -11.047 -3.879 -15.605 1.00 59.50 84 ARG A C 1
ATOM 660 O O . ARG A 1 84 ? -10.575 -4.644 -14.774 1.00 59.50 84 ARG A O 1
ATOM 667 N N . SER A 1 85 ? -11.667 -2.742 -15.296 1.00 49.56 85 SER A N 1
ATOM 668 C CA . SER A 1 85 ? -12.174 -2.517 -13.948 1.00 49.56 85 SER A CA 1
ATOM 669 C C . SER A 1 85 ? -12.904 -3.801 -13.538 1.00 49.56 85 SER A C 1
ATOM 671 O O . SER A 1 85 ? -13.826 -4.206 -14.261 1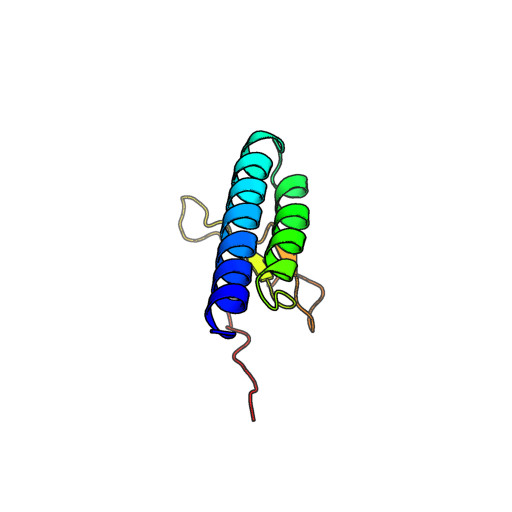.00 49.56 85 SER A O 1
ATOM 673 N N . PRO A 1 86 ? -12.499 -4.471 -12.443 1.00 55.06 86 PRO A N 1
ATOM 674 C CA . PRO A 1 86 ? -13.354 -5.449 -11.810 1.00 55.06 86 PRO A CA 1
ATOM 675 C C . PRO A 1 86 ? -14.503 -4.629 -11.229 1.00 55.06 86 PRO A C 1
ATOM 677 O O . PRO A 1 86 ? -14.474 -4.174 -10.089 1.00 55.06 86 PRO A O 1
ATOM 680 N N . GLY A 1 87 ? -15.465 -4.298 -12.094 1.00 48.94 87 GLY A N 1
ATOM 681 C CA . GLY A 1 87 ? -16.632 -3.531 -11.718 1.00 48.94 87 GLY A CA 1
ATOM 682 C C . GLY A 1 87 ? -17.332 -4.256 -10.574 1.00 48.94 87 GLY A C 1
ATOM 683 O O . GLY A 1 87 ? -17.256 -5.489 -10.485 1.00 48.94 87 GLY A O 1
ATOM 684 N N . PRO A 1 88 ? -18.024 -3.529 -9.688 1.00 49.22 88 PRO A N 1
ATOM 685 C CA . PRO A 1 88 ? -18.802 -4.176 -8.659 1.00 49.22 88 PRO A CA 1
ATOM 686 C C . PRO A 1 88 ? -19.858 -5.025 -9.369 1.00 49.22 88 PRO A C 1
ATOM 688 O O . PRO A 1 88 ? -20.817 -4.502 -9.932 1.00 49.22 88 PRO A O 1
ATOM 691 N N . THR A 1 89 ? -19.730 -6.350 -9.324 1.00 55.31 89 THR A N 1
ATOM 692 C CA . THR A 1 89 ? -20.897 -7.225 -9.454 1.00 55.31 89 THR A CA 1
ATOM 693 C C . THR A 1 89 ? -21.702 -7.067 -8.163 1.00 55.31 89 THR A C 1
ATOM 695 O O . THR A 1 89 ? -21.756 -7.976 -7.339 1.00 55.31 89 THR A O 1
ATOM 698 N N . CYS A 1 90 ? -22.223 -5.862 -7.935 1.00 35.91 90 CYS A N 1
ATOM 699 C CA . CYS A 1 90 ? -23.238 -5.584 -6.942 1.00 35.91 90 CYS A CA 1
ATOM 700 C C . CYS A 1 90 ? -24.556 -5.852 -7.664 1.00 35.91 90 CYS A C 1
ATOM 702 O O . CYS A 1 90 ? -24.965 -5.080 -8.532 1.00 35.91 90 CYS A O 1
ATOM 704 N N . ARG A 1 91 ? -25.120 -7.029 -7.402 1.00 35.91 91 ARG A N 1
ATOM 705 C CA . ARG A 1 91 ? -26.502 -7.352 -7.737 1.00 35.91 91 ARG A CA 1
ATOM 706 C C . ARG A 1 91 ? -27.367 -7.026 -6.533 1.00 35.91 91 ARG A C 1
ATOM 708 O O . ARG A 1 91 ? -26.889 -7.303 -5.412 1.00 35.91 91 ARG A O 1
#

Organism: Chromobacterium violaceum (NCBI:txid536)

pLDDT: mean 74.86, std 12.41, range [35.91, 87.38]

Radius of gyration: 16.87 Å; Cα contacts (8 Å, |Δi|>4): 70; chains: 1; bounding box: 40×29×47 Å